Protein AF-A0A9P8QEJ2-F1 (afdb_monomer_lite)

Structure (mmCIF, N/CA/C/O backbone):
data_AF-A0A9P8QEJ2-F1
#
_entry.id   AF-A0A9P8QEJ2-F1
#
loop_
_atom_site.group_PDB
_atom_site.id
_atom_site.type_symbol
_atom_site.label_atom_id
_atom_site.label_alt_id
_atom_site.label_comp_id
_atom_site.label_asym_id
_atom_site.label_entity_id
_atom_site.label_seq_id
_atom_site.pdbx_PDB_ins_code
_atom_site.Cartn_x
_atom_site.Cartn_y
_atom_site.Cartn_z
_ato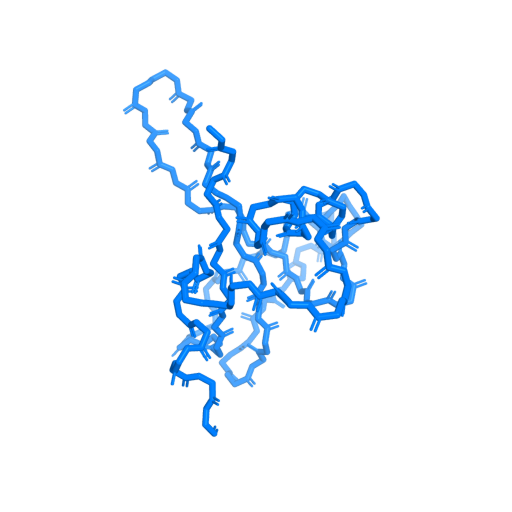m_site.occupancy
_atom_site.B_iso_or_equiv
_atom_site.auth_seq_id
_atom_site.auth_comp_id
_atom_site.auth_asym_id
_atom_site.auth_atom_id
_atom_site.pdbx_PDB_model_num
ATOM 1 N N . MET A 1 1 ? 4.418 12.602 -6.491 1.00 63.12 1 MET A N 1
ATOM 2 C CA . MET A 1 1 ? 3.856 11.325 -6.977 1.00 63.12 1 MET A CA 1
ATOM 3 C C . MET A 1 1 ? 3.171 10.682 -5.783 1.00 63.12 1 MET A C 1
ATOM 5 O O . MET A 1 1 ? 3.692 10.877 -4.691 1.00 63.12 1 MET A O 1
ATOM 9 N N . PRO A 1 2 ? 1.992 10.058 -5.913 1.00 79.81 2 PRO A N 1
ATOM 10 C CA . PRO A 1 2 ? 1.399 9.345 -4.784 1.00 79.81 2 PRO A CA 1
ATOM 11 C C . PRO A 1 2 ? 2.365 8.267 -4.282 1.00 79.81 2 PRO A C 1
ATOM 13 O O . PRO A 1 2 ? 2.953 7.551 -5.086 1.00 79.81 2 PRO A O 1
ATOM 16 N N . GLU A 1 3 ? 2.533 8.176 -2.966 1.00 94.62 3 GLU A N 1
ATOM 17 C CA . GLU A 1 3 ? 3.322 7.116 -2.341 1.00 94.62 3 GLU A CA 1
ATOM 18 C C . GLU A 1 3 ? 2.420 5.911 -2.083 1.00 94.62 3 GLU A C 1
ATOM 20 O O . GLU A 1 3 ? 1.299 6.043 -1.564 1.00 94.62 3 GLU A O 1
ATOM 25 N N . TYR A 1 4 ? 2.912 4.736 -2.464 1.00 97.31 4 TYR A N 1
ATOM 26 C CA . TYR A 1 4 ? 2.214 3.472 -2.304 1.00 97.31 4 TYR A CA 1
ATOM 27 C C . TYR A 1 4 ? 3.023 2.524 -1.434 1.00 97.31 4 TYR A C 1
ATOM 29 O O . TYR A 1 4 ? 4.244 2.456 -1.539 1.00 97.31 4 TYR A O 1
ATOM 37 N N . ARG A 1 5 ? 2.302 1.778 -0.597 1.00 97.44 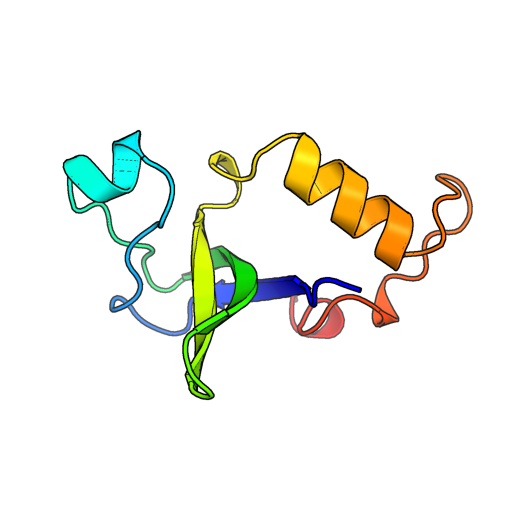5 ARG A N 1
ATOM 38 C CA . ARG A 1 5 ? 2.859 0.756 0.286 1.00 97.44 5 ARG A CA 1
ATOM 39 C C . ARG A 1 5 ? 2.087 -0.542 0.124 1.00 97.44 5 ARG A C 1
ATOM 41 O O . ARG A 1 5 ? 0.853 -0.514 0.055 1.00 97.44 5 ARG A O 1
ATOM 48 N N . VAL A 1 6 ? 2.776 -1.673 0.123 1.00 97.25 6 VAL A N 1
ATOM 49 C CA . VAL A 1 6 ? 2.160 -3.000 0.217 1.00 97.25 6 VAL A CA 1
ATOM 50 C C . VAL A 1 6 ? 2.787 -3.728 1.387 1.00 97.25 6 VAL A C 1
ATOM 52 O O . VAL A 1 6 ? 3.993 -3.701 1.558 1.00 97.25 6 VAL A O 1
ATOM 55 N N . GLU A 1 7 ? 1.967 -4.363 2.216 1.00 97.25 7 GLU A N 1
ATOM 56 C CA . GLU A 1 7 ? 2.474 -5.166 3.326 1.00 97.25 7 GLU A CA 1
ATOM 57 C C . GLU A 1 7 ? 1.470 -6.240 3.749 1.00 97.25 7 GLU A C 1
ATOM 59 O O . GLU A 1 7 ? 0.267 -6.159 3.463 1.00 97.25 7 GLU A O 1
ATOM 64 N N . ILE A 1 8 ? 1.960 -7.215 4.510 1.00 97.88 8 ILE A N 1
ATOM 65 C CA . ILE A 1 8 ? 1.117 -8.113 5.296 1.00 97.88 8 ILE A CA 1
ATOM 66 C C . ILE A 1 8 ? 0.686 -7.390 6.567 1.00 97.88 8 ILE A C 1
ATOM 68 O O . ILE A 1 8 ? 1.508 -6.874 7.323 1.00 97.88 8 ILE A O 1
ATOM 72 N N . SER A 1 9 ? -0.618 -7.349 6.839 1.00 97.19 9 SER A N 1
ATOM 73 C CA . SER A 1 9 ? -1.119 -6.586 7.972 1.00 97.19 9 SER A CA 1
ATOM 74 C C . SER A 1 9 ? -0.559 -7.128 9.298 1.00 97.19 9 SER A C 1
ATOM 76 O O . SER A 1 9 ? -0.737 -8.312 9.606 1.00 97.19 9 SER A O 1
ATOM 78 N N . PRO A 1 10 ? 0.054 -6.278 10.144 1.00 96.88 10 PRO A N 1
ATOM 79 C CA . PRO A 1 10 ? 0.657 -6.730 11.397 1.00 96.88 10 PRO A CA 1
ATOM 80 C C . PRO A 1 10 ? -0.369 -6.901 12.530 1.00 96.88 10 PRO A C 1
ATOM 82 O O . PRO A 1 10 ? -0.055 -7.465 13.578 1.00 96.88 10 PRO A O 1
ATOM 85 N N . ASN A 1 11 ? -1.597 -6.386 12.374 1.00 97.31 11 ASN A N 1
ATOM 86 C CA . ASN A 1 11 ? -2.628 -6.370 13.416 1.00 97.31 11 ASN A CA 1
ATOM 87 C C . ASN A 1 11 ? -4.051 -6.215 12.840 1.00 97.31 11 ASN A C 1
ATOM 89 O O . ASN A 1 11 ? -4.227 -5.987 11.655 1.00 97.31 11 ASN A O 1
ATOM 93 N N . ASN A 1 12 ? -5.070 -6.263 13.708 1.00 97.56 12 ASN A N 1
ATOM 94 C CA . ASN A 1 12 ? -6.494 -6.232 13.331 1.00 97.56 12 ASN A CA 1
ATOM 95 C C . ASN A 1 12 ? -7.143 -4.832 13.434 1.00 97.56 12 ASN A C 1
ATOM 97 O O . ASN A 1 12 ? -8.318 -4.717 13.787 1.00 97.56 12 ASN A O 1
ATOM 101 N N . ARG A 1 13 ? -6.385 -3.738 13.251 1.00 96.06 13 ARG A N 1
ATOM 102 C CA . ARG A 1 13 ? -6.895 -2.371 13.516 1.00 96.06 13 ARG A CA 1
ATOM 103 C C . ARG A 1 13 ? -7.367 -1.632 12.267 1.00 96.06 13 ARG A C 1
ATOM 105 O O . ARG A 1 13 ? -8.316 -0.841 12.348 1.00 96.06 13 ARG A O 1
ATOM 112 N N . ALA A 1 14 ? -6.712 -1.863 11.131 1.00 97.44 14 ALA A N 1
ATOM 113 C CA . ALA A 1 14 ? -6.988 -1.127 9.904 1.00 97.44 14 ALA A CA 1
ATOM 114 C C . ALA A 1 14 ? -8.380 -1.463 9.357 1.00 97.44 14 ALA A C 1
ATOM 116 O O . ALA A 1 14 ? -8.778 -2.621 9.297 1.00 97.44 14 ALA A O 1
ATOM 117 N N . GLY A 1 15 ? -9.132 -0.432 8.975 1.00 97.88 15 GLY A N 1
ATOM 118 C CA . GLY A 1 15 ? -10.366 -0.582 8.205 1.00 97.88 15 GLY A CA 1
ATOM 119 C C . GLY A 1 15 ? -10.105 -0.252 6.744 1.00 97.88 15 GLY A C 1
ATOM 120 O O . GLY A 1 15 ? -9.432 0.746 6.460 1.00 97.88 15 GLY A O 1
ATOM 121 N N . CYS A 1 16 ? -10.654 -1.059 5.840 1.00 98.25 16 CYS A N 1
ATOM 122 C CA . CYS A 1 16 ? -10.560 -0.802 4.409 1.00 98.25 16 CYS A CA 1
ATOM 123 C C . CYS A 1 16 ? -11.265 0.514 4.052 1.00 98.25 16 CYS A C 1
ATOM 125 O O . CYS A 1 16 ? -12.354 0.808 4.544 1.00 98.25 16 CYS A O 1
ATOM 127 N N . GLN A 1 17 ? -10.614 1.336 3.230 1.00 97.56 17 GLN A N 1
ATOM 128 C CA . GLN A 1 17 ? -11.117 2.642 2.800 1.00 97.56 17 GLN A CA 1
ATOM 129 C C . GLN A 1 17 ? -11.896 2.589 1.485 1.00 97.56 17 GLN A C 1
ATOM 131 O O . GLN A 1 17 ? -12.339 3.635 1.012 1.00 97.56 17 GLN A O 1
ATOM 136 N N . ASP A 1 18 ? -12.072 1.406 0.894 1.00 97.81 18 ASP A N 1
ATOM 137 C CA . ASP A 1 18 ? -13.045 1.237 -0.180 1.00 97.81 18 ASP A CA 1
ATOM 138 C C . ASP A 1 18 ? -14.464 1.550 0.306 1.00 97.81 18 ASP A C 1
ATOM 140 O O . ASP A 1 18 ? -14.812 1.274 1.451 1.00 97.81 18 ASP A O 1
ATOM 144 N N . THR A 1 19 ? -15.285 2.140 -0.560 1.00 97.31 19 THR A N 1
ATOM 145 C CA . THR A 1 19 ? -16.608 2.645 -0.181 1.00 97.31 19 THR A CA 1
ATOM 146 C C . THR A 1 19 ? -17.525 1.549 0.355 1.00 97.31 19 THR A C 1
ATOM 148 O O . THR A 1 19 ? -18.275 1.819 1.292 1.00 97.31 19 THR A O 1
ATOM 151 N N . VAL A 1 20 ? -17.481 0.338 -0.208 1.00 97.25 20 VAL A N 1
ATOM 152 C CA . VAL A 1 20 ? -18.338 -0.775 0.227 1.00 97.25 20 VAL A CA 1
ATOM 153 C C . VAL A 1 20 ? -17.846 -1.291 1.574 1.00 97.25 20 VAL A C 1
ATOM 155 O O . VAL A 1 20 ? -18.555 -1.187 2.572 1.00 97.25 20 VAL A O 1
ATOM 158 N N . CYS A 1 21 ? -16.580 -1.709 1.652 1.00 97.94 21 CYS A N 1
ATOM 159 C CA . CYS A 1 21 ? -16.004 -2.244 2.887 1.00 97.94 21 CYS A CA 1
ATOM 160 C C . CYS A 1 21 ? -16.028 -1.243 4.047 1.00 97.94 21 CYS A C 1
ATOM 162 O O . CYS A 1 21 ? -16.234 -1.629 5.196 1.00 97.94 21 CYS A O 1
ATOM 164 N N . LYS A 1 22 ? -15.833 0.049 3.765 1.00 97.75 22 LYS A N 1
ATOM 165 C CA . LYS A 1 22 ? -15.868 1.109 4.775 1.00 97.75 22 LYS A CA 1
ATOM 166 C C . LYS A 1 22 ? -17.261 1.291 5.365 1.00 97.75 22 LYS A C 1
ATOM 168 O O . LYS A 1 22 ? -17.362 1.512 6.569 1.00 97.75 22 LYS A O 1
ATOM 173 N N . LYS A 1 23 ? -18.312 1.216 4.539 1.00 98.00 23 LYS A N 1
ATOM 174 C CA . LYS A 1 23 ? -19.709 1.282 5.003 1.00 98.00 23 LYS A CA 1
ATOM 175 C C . LYS A 1 23 ? -20.050 0.089 5.888 1.00 98.00 23 LYS A C 1
ATOM 177 O O . LYS A 1 23 ? -20.667 0.275 6.930 1.00 98.00 23 LYS A O 1
ATOM 182 N N . ASP A 1 24 ? -19.558 -1.085 5.515 1.00 98.00 24 ASP A N 1
ATOM 183 C CA . ASP A 1 24 ? -19.789 -2.333 6.245 1.00 98.00 24 ASP A CA 1
ATOM 184 C C . ASP A 1 24 ? -18.836 -2.514 7.444 1.00 98.00 24 ASP A C 1
ATOM 186 O O . ASP A 1 24 ? -18.912 -3.499 8.175 1.00 98.00 24 ASP A O 1
ATOM 190 N N . GLY A 1 25 ? -17.918 -1.566 7.671 1.00 97.19 25 GLY A N 1
ATOM 191 C CA . GLY A 1 25 ? -16.965 -1.605 8.781 1.00 97.19 25 GLY A CA 1
ATOM 192 C C . GLY A 1 25 ? -15.937 -2.737 8.688 1.00 97.19 25 GLY A C 1
ATOM 193 O O . GLY A 1 25 ? -15.319 -3.080 9.700 1.00 97.19 25 GLY A O 1
ATOM 194 N N . VAL A 1 26 ? -15.731 -3.307 7.497 1.00 98.12 26 VAL A N 1
ATOM 195 C CA . VAL A 1 26 ? -14.859 -4.467 7.285 1.00 98.12 26 VAL A CA 1
ATOM 196 C C . VAL A 1 26 ? -13.411 -4.093 7.595 1.00 98.12 26 VAL A C 1
ATOM 198 O O . VAL A 1 26 ? -12.839 -3.131 7.062 1.00 98.12 26 VAL A O 1
ATOM 201 N N . LYS A 1 27 ? -12.813 -4.870 8.495 1.00 98.00 27 LYS A N 1
ATOM 202 C CA . LYS A 1 27 ? -11.416 -4.731 8.897 1.00 98.00 27 LYS A CA 1
ATOM 203 C C . LYS A 1 27 ? -10.500 -5.520 7.971 1.00 98.00 27 LYS A C 1
ATOM 205 O O . LYS A 1 27 ? -10.925 -6.456 7.305 1.00 98.00 27 LYS A O 1
ATOM 210 N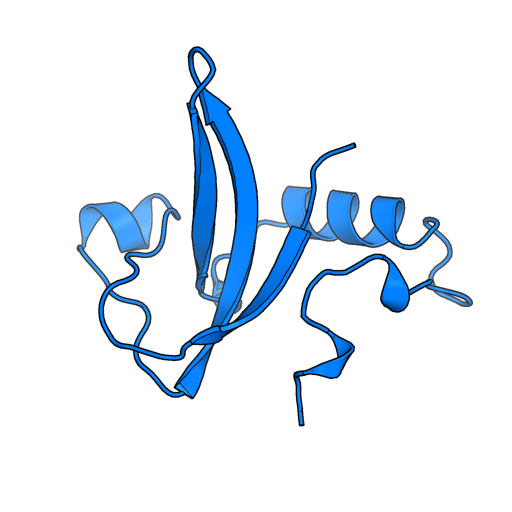 N . ILE A 1 28 ? -9.246 -5.096 7.947 1.00 98.50 28 ILE A N 1
ATOM 211 C CA . ILE A 1 28 ? -8.134 -5.852 7.387 1.00 98.50 28 ILE A CA 1
ATOM 212 C C . ILE A 1 28 ? -7.475 -6.544 8.581 1.00 98.50 28 ILE A C 1
ATOM 214 O O . ILE A 1 28 ? -7.036 -5.871 9.523 1.00 98.50 28 ILE A O 1
ATOM 218 N N . PHE A 1 29 ? -7.493 -7.868 8.584 1.00 98.12 29 PHE A N 1
ATOM 219 C CA . PHE A 1 29 ? -6.982 -8.690 9.673 1.00 98.12 29 PHE A CA 1
ATOM 220 C C . PHE A 1 29 ? -5.488 -8.970 9.525 1.00 98.12 29 PHE A C 1
ATOM 222 O O . PHE A 1 29 ? -4.910 -8.889 8.444 1.00 98.12 29 PHE A O 1
ATOM 229 N N . ARG A 1 30 ? -4.855 -9.325 10.644 1.00 97.88 30 ARG A N 1
ATOM 230 C CA . ARG A 1 30 ? -3.457 -9.742 10.701 1.00 97.88 30 ARG A CA 1
ATOM 231 C C . ARG A 1 30 ? -3.229 -10.909 9.743 1.00 97.88 30 ARG A C 1
ATOM 233 O O . ARG A 1 30 ? -3.969 -11.887 9.788 1.00 97.88 30 ARG A O 1
ATOM 240 N N . GLY A 1 31 ? -2.168 -10.824 8.949 1.00 97.06 31 GLY A N 1
ATOM 241 C CA . GLY A 1 31 ? -1.837 -11.836 7.947 1.00 97.06 31 GLY A CA 1
ATOM 242 C C . GLY A 1 31 ? -2.477 -11.597 6.577 1.00 97.06 31 GLY A C 1
ATOM 243 O O . GLY A 1 31 ? -2.072 -12.239 5.616 1.00 97.06 31 GLY A O 1
ATOM 244 N N . GLU A 1 32 ? -3.424 -10.664 6.446 1.00 97.50 32 GLU A N 1
ATOM 245 C CA . GLU A 1 32 ? -3.967 -10.280 5.140 1.00 97.50 32 GLU A CA 1
ATOM 246 C C . GLU A 1 32 ? -3.061 -9.259 4.447 1.00 97.50 32 GLU A C 1
ATOM 248 O O . GLU A 1 32 ? -2.571 -8.317 5.076 1.00 97.50 32 GLU A O 1
ATOM 253 N N . ILE A 1 33 ? -2.893 -9.400 3.132 1.00 97.31 33 ILE A N 1
ATOM 254 C CA . ILE A 1 33 ? -2.236 -8.385 2.308 1.00 97.31 33 ILE A CA 1
ATOM 255 C C . ILE A 1 33 ? -3.087 -7.108 2.242 1.00 97.31 33 ILE A C 1
ATOM 257 O O . ILE A 1 33 ? -4.305 -7.144 2.016 1.00 97.31 33 ILE A O 1
ATOM 261 N N . ARG A 1 34 ? -2.440 -5.953 2.413 1.00 97.88 34 ARG A N 1
ATOM 262 C CA . ARG A 1 34 ? -3.075 -4.638 2.293 1.00 97.88 34 ARG A CA 1
ATOM 263 C C . ARG A 1 34 ? -2.266 -3.680 1.441 1.00 97.88 34 ARG A C 1
ATOM 265 O O . ARG A 1 34 ? -1.042 -3.694 1.455 1.00 97.88 34 ARG A O 1
ATOM 272 N N . PHE A 1 35 ? -2.994 -2.813 0.749 1.00 98.31 35 PHE A N 1
ATOM 273 C CA . PHE A 1 35 ? -2.449 -1.751 -0.085 1.00 98.31 35 PHE A CA 1
ATOM 274 C C . PHE A 1 35 ? -2.715 -0.396 0.570 1.00 98.31 35 PHE A C 1
ATOM 276 O O . PHE A 1 35 ? -3.859 -0.078 0.919 1.00 98.31 35 PHE A O 1
ATOM 283 N N . GLY A 1 36 ? -1.664 0.388 0.763 1.00 97.88 36 GLY A N 1
ATOM 284 C CA . GLY A 1 36 ? -1.693 1.726 1.331 1.00 97.88 36 GLY A CA 1
ATOM 285 C C . GLY A 1 36 ? -1.465 2.783 0.259 1.00 97.88 36 GLY A C 1
ATOM 286 O O . GLY A 1 36 ? -0.585 2.651 -0.584 1.00 97.88 36 GLY A O 1
ATOM 287 N N . SER A 1 37 ? -2.244 3.861 0.308 1.00 97.06 37 SER A N 1
ATOM 288 C CA . SER A 1 37 ? -1.916 5.115 -0.381 1.00 97.06 37 SER A CA 1
ATOM 289 C C . SER A 1 37 ? -1.685 6.201 0.662 1.00 97.06 37 SER A C 1
ATOM 291 O O . SER A 1 37 ? -2.529 6.368 1.553 1.00 97.06 37 SER A O 1
ATOM 293 N N . TRP A 1 38 ? -0.565 6.919 0.578 1.00 96.19 38 TRP A N 1
ATOM 294 C CA . TRP A 1 38 ? -0.312 8.055 1.461 1.00 96.19 38 TRP A CA 1
ATOM 295 C C . TRP A 1 38 ? -1.234 9.206 1.076 1.00 96.19 38 TRP A C 1
ATOM 297 O O . TRP A 1 38 ? -1.378 9.546 -0.100 1.00 96.19 38 TRP A O 1
ATOM 307 N N . VAL A 1 39 ? -1.909 9.783 2.066 1.00 94.00 39 VAL A N 1
ATOM 308 C CA . VAL A 1 39 ? -2.785 10.937 1.865 1.00 94.00 39 VAL A CA 1
ATOM 309 C C . VAL A 1 39 ? -2.503 11.963 2.947 1.00 94.00 39 VAL A C 1
ATOM 311 O O . VAL A 1 39 ? -2.616 11.660 4.137 1.00 94.00 39 VAL A O 1
ATOM 314 N N . GLU A 1 40 ? -2.218 13.189 2.523 1.00 94.56 40 GLU A N 1
ATOM 315 C CA . GLU A 1 40 ? -2.063 14.345 3.402 1.00 94.56 40 GLU A CA 1
ATOM 316 C C . GLU A 1 40 ? -3.329 15.198 3.398 1.00 94.56 40 GLU A C 1
ATOM 318 O O . GLU A 1 40 ? -3.852 15.580 2.351 1.00 94.56 40 GLU A O 1
ATOM 323 N N . ILE A 1 41 ? -3.848 15.495 4.589 1.00 92.12 41 ILE A N 1
ATOM 324 C CA . ILE A 1 41 ? -4.999 16.380 4.777 1.00 92.12 41 ILE A CA 1
ATOM 325 C C . ILE A 1 41 ? -4.628 17.404 5.839 1.00 92.12 41 ILE A C 1
ATOM 327 O O . ILE A 1 41 ? -4.422 17.031 6.990 1.00 92.12 41 ILE A O 1
ATOM 331 N N . LYS A 1 42 ? -4.607 18.692 5.466 1.00 86.81 42 LYS A N 1
ATOM 332 C CA . LYS A 1 42 ? -4.299 19.808 6.380 1.00 86.81 42 LYS A CA 1
ATOM 333 C C . LYS A 1 42 ? -3.051 19.514 7.230 1.00 86.81 42 LYS A C 1
ATOM 335 O O . LYS A 1 42 ? -3.136 19.509 8.449 1.00 86.81 42 LYS A O 1
ATOM 340 N N . GLU A 1 43 ? -1.940 19.199 6.559 1.00 91.94 43 GLU A N 1
ATOM 341 C CA . GLU A 1 43 ? -0.625 18.902 7.165 1.00 91.94 43 GLU A CA 1
ATOM 342 C C . GLU A 1 43 ? -0.522 17.565 7.923 1.00 91.94 43 GLU A C 1
ATOM 344 O O . GLU A 1 43 ? 0.548 17.201 8.406 1.00 91.94 43 GLU A O 1
ATOM 349 N N . HIS A 1 44 ? -1.600 16.780 7.993 1.00 92.56 44 HIS A N 1
ATOM 350 C CA . HIS A 1 44 ? -1.573 15.445 8.585 1.00 92.56 44 HIS A CA 1
ATOM 351 C C . HIS A 1 44 ? -1.554 14.367 7.503 1.00 92.56 44 HIS A C 1
ATOM 353 O O . HIS A 1 44 ? -2.565 14.104 6.844 1.00 92.56 44 HIS A O 1
ATOM 359 N N . GLY A 1 45 ? -0.394 13.733 7.346 1.00 93.50 45 GLY A N 1
ATOM 360 C CA . GLY A 1 45 ? -0.202 12.567 6.494 1.00 93.50 45 GLY A CA 1
ATOM 361 C C . GLY A 1 45 ? -0.603 11.268 7.185 1.00 93.50 45 GLY A C 1
ATOM 362 O O . GLY A 1 45 ? -0.329 11.051 8.367 1.00 93.50 45 GLY A O 1
ATOM 363 N N . SER A 1 46 ? -1.309 10.405 6.460 1.00 94.88 46 SER A N 1
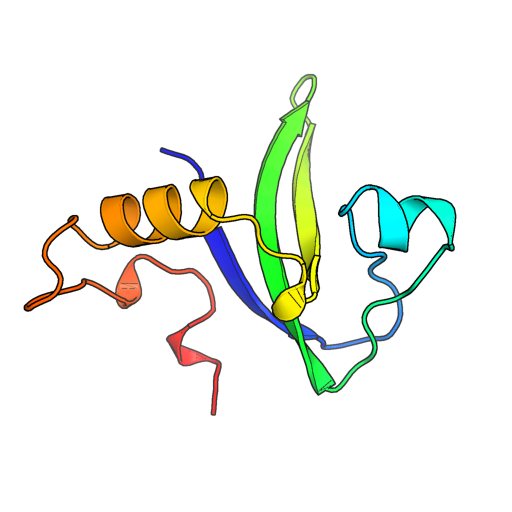ATOM 364 C CA . SER A 1 46 ? -1.657 9.070 6.942 1.00 94.88 46 SER A CA 1
ATOM 365 C C . SER A 1 46 ? -1.862 8.090 5.795 1.00 94.88 46 SER A C 1
ATOM 367 O O . SER A 1 46 ? -2.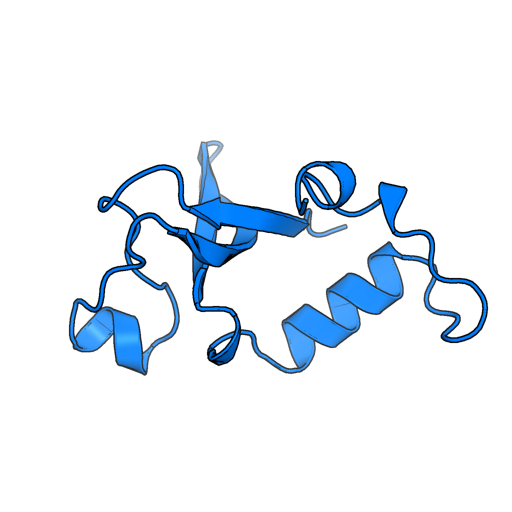355 8.446 4.723 1.00 94.88 46 SER A O 1
ATOM 369 N N . TRP A 1 47 ? -1.571 6.820 6.064 1.00 96.38 47 TRP A N 1
ATOM 370 C CA . TRP A 1 47 ? -1.889 5.731 5.151 1.00 96.38 47 TRP A CA 1
ATOM 371 C C . TRP A 1 47 ? -3.393 5.458 5.100 1.00 96.38 47 TRP A C 1
ATOM 373 O O . TRP A 1 47 ? -4.048 5.190 6.116 1.00 96.38 47 TRP A O 1
ATOM 383 N N . ARG A 1 48 ? -3.949 5.458 3.888 1.00 96.56 48 ARG A N 1
ATOM 384 C CA . ARG A 1 48 ? -5.295 4.957 3.601 1.00 96.56 48 ARG A CA 1
ATOM 385 C C . ARG A 1 48 ? -5.193 3.530 3.082 1.00 96.56 48 ARG A C 1
ATOM 387 O O . ARG A 1 48 ? -4.794 3.302 1.946 1.00 96.56 48 ARG A O 1
ATOM 394 N N . TRP A 1 49 ? -5.572 2.587 3.939 1.00 98.00 49 TRP A N 1
ATOM 395 C CA . TRP A 1 49 ? -5.481 1.156 3.666 1.00 98.00 49 TRP A CA 1
ATOM 396 C C . TRP A 1 49 ? -6.697 0.616 2.918 1.00 98.00 49 TRP A C 1
ATOM 398 O O . TRP A 1 49 ? -7.836 0.971 3.228 1.00 98.00 49 TRP A O 1
ATOM 408 N N . LYS A 1 50 ? -6.466 -0.309 1.992 1.00 98.31 50 LYS A N 1
ATOM 409 C CA . LYS A 1 50 ? -7.486 -1.141 1.354 1.00 98.31 50 LYS A CA 1
ATOM 410 C C . LYS A 1 50 ? -7.063 -2.607 1.380 1.00 98.31 50 LYS A C 1
ATOM 412 O O . LYS A 1 50 ? -5.868 -2.903 1.377 1.00 98.31 50 LYS A O 1
ATOM 417 N N . HIS A 1 51 ? -8.037 -3.517 1.378 1.00 98.38 51 HIS A N 1
ATOM 418 C CA . HIS A 1 51 ? -7.772 -4.907 1.000 1.00 98.38 51 HIS A CA 1
ATOM 419 C C . HIS A 1 51 ? -7.200 -4.938 -0.416 1.00 98.38 51 HIS A C 1
ATOM 421 O O . HIS A 1 51 ? -7.594 -4.118 -1.248 1.00 98.38 51 HIS A O 1
ATOM 427 N N . TRP A 1 52 ? -6.337 -5.909 -0.708 1.00 96.94 52 TRP A N 1
ATOM 428 C CA . TRP A 1 52 ? -5.787 -6.092 -2.054 1.00 96.94 52 TRP A CA 1
ATOM 429 C C . TRP A 1 52 ? -6.875 -6.181 -3.140 1.00 96.94 52 TRP A C 1
ATOM 431 O O . TRP A 1 52 ? -6.811 -5.480 -4.144 1.00 96.94 52 TRP A O 1
ATOM 441 N N . GLY A 1 53 ? -7.948 -6.940 -2.892 1.00 96.31 53 GLY A N 1
ATOM 442 C CA . GLY A 1 53 ? -9.081 -7.051 -3.823 1.00 96.31 53 GLY A CA 1
ATOM 443 C C . GLY A 1 53 ? -9.939 -5.784 -3.972 1.00 96.31 53 GLY A C 1
ATOM 444 O O . GLY A 1 53 ? -10.779 -5.721 -4.862 1.00 96.31 53 GLY A O 1
ATOM 445 N N . CYS A 1 54 ? -9.745 -4.773 -3.121 1.00 98.00 54 CYS A N 1
ATOM 446 C CA . CYS A 1 54 ? -10.486 -3.508 -3.156 1.00 98.00 54 CYS A CA 1
ATOM 447 C C . CYS A 1 54 ? -9.690 -2.360 -3.803 1.00 98.00 54 CYS A C 1
ATOM 449 O O . CYS A 1 54 ? -10.168 -1.218 -3.856 1.00 98.00 54 CYS A O 1
ATOM 451 N N . VAL A 1 55 ? -8.456 -2.619 -4.241 1.00 97.50 55 VAL A N 1
ATOM 452 C CA . VAL A 1 55 ? -7.622 -1.624 -4.922 1.00 97.50 55 VAL A CA 1
ATOM 453 C C . VAL A 1 55 ? -8.248 -1.293 -6.277 1.00 97.50 55 VAL A C 1
ATOM 455 O O . VAL A 1 55 ? -8.651 -2.182 -7.022 1.00 97.50 55 VAL A O 1
ATOM 458 N N . SER A 1 56 ? -8.383 -0.002 -6.592 1.00 96.06 56 SER A N 1
ATOM 459 C CA . SER A 1 56 ? -8.998 0.410 -7.858 1.00 96.06 56 SER A CA 1
ATOM 460 C C . SER A 1 56 ? -8.003 0.341 -9.016 1.00 96.06 56 SER A C 1
ATOM 462 O O . SER A 1 56 ? -6.801 0.509 -8.822 1.00 96.06 56 SER A O 1
ATOM 464 N N . GLY A 1 57 ? -8.511 0.203 -10.245 1.00 96.62 57 GLY A N 1
ATOM 465 C CA . GLY A 1 57 ? -7.668 0.232 -11.446 1.00 96.62 57 GLY A CA 1
ATOM 466 C C . GLY A 1 57 ? -6.818 1.503 -11.561 1.00 96.62 57 GLY A C 1
ATOM 467 O O . GLY A 1 57 ? -5.666 1.426 -11.961 1.00 96.62 57 GLY A O 1
ATOM 468 N N . ALA A 1 58 ? -7.332 2.656 -11.119 1.00 95.56 58 ALA A N 1
ATOM 469 C CA . ALA A 1 58 ? -6.564 3.903 -11.094 1.00 95.56 58 ALA A CA 1
ATOM 470 C C . ALA A 1 58 ? -5.385 3.866 -10.102 1.00 95.56 58 ALA A C 1
ATOM 472 O O . ALA A 1 58 ? -4.336 4.432 -10.382 1.00 95.56 58 ALA A O 1
ATOM 473 N N . GLN A 1 59 ? -5.539 3.195 -8.953 1.00 96.00 59 GLN A N 1
ATOM 474 C CA . GLN A 1 59 ? -4.437 3.014 -8.002 1.00 96.00 59 GLN A CA 1
ATOM 475 C C . GLN A 1 59 ? -3.381 2.051 -8.553 1.00 96.00 59 GLN A C 1
ATOM 477 O O . GLN A 1 59 ? -2.197 2.299 -8.367 1.00 96.00 59 GLN A O 1
ATOM 482 N N . ILE A 1 60 ? -3.797 0.994 -9.261 1.00 95.88 60 ILE A N 1
ATOM 483 C CA . ILE A 1 60 ? -2.866 0.079 -9.935 1.00 95.88 60 ILE A CA 1
ATOM 484 C C . ILE A 1 60 ? -2.119 0.788 -11.068 1.00 95.88 60 ILE A C 1
ATOM 486 O O . ILE A 1 60 ? -0.906 0.652 -11.154 1.00 95.88 60 ILE A O 1
ATOM 490 N N . ALA A 1 61 ? -2.806 1.585 -11.888 1.00 96.12 61 ALA A N 1
ATOM 491 C CA . ALA A 1 61 ? -2.159 2.371 -12.938 1.00 96.12 61 ALA A CA 1
ATOM 492 C C . ALA A 1 61 ? -1.120 3.341 -12.352 1.00 96.12 61 ALA A C 1
ATOM 494 O O . ALA A 1 61 ? 0.016 3.374 -12.811 1.00 96.12 61 ALA A O 1
ATOM 495 N N . GLY A 1 62 ? -1.471 4.053 -11.274 1.00 95.88 62 GLY A N 1
ATOM 496 C CA . GLY A 1 62 ? -0.525 4.918 -10.567 1.00 95.88 62 GLY A CA 1
ATOM 497 C C . GLY A 1 62 ? 0.664 4.156 -9.969 1.00 95.88 62 GLY A C 1
ATOM 498 O O . GLY A 1 62 ? 1.781 4.660 -10.001 1.00 95.88 62 GLY A O 1
ATOM 499 N N . LEU A 1 63 ? 0.452 2.941 -9.450 1.00 96.06 63 LEU A N 1
ATOM 500 C CA . LEU A 1 63 ? 1.532 2.073 -8.966 1.00 96.06 63 LEU A CA 1
ATOM 501 C C . LEU A 1 63 ? 2.472 1.664 -10.107 1.00 96.06 63 LEU A C 1
ATOM 503 O O . LEU A 1 63 ? 3.684 1.724 -9.955 1.00 96.06 63 LEU A O 1
ATOM 507 N N . GLN A 1 64 ? 1.923 1.280 -11.260 1.00 95.81 64 GLN A N 1
ATOM 508 C CA . GLN A 1 64 ? 2.714 0.926 -12.439 1.00 95.81 64 GLN A CA 1
ATOM 509 C C . GLN A 1 64 ? 3.532 2.115 -12.947 1.00 95.81 64 GLN A C 1
ATOM 511 O O . GLN A 1 64 ? 4.695 1.941 -13.298 1.00 95.81 64 GLN A O 1
ATOM 516 N N . GLU A 1 65 ? 2.948 3.316 -12.964 1.00 96.12 65 GLU A N 1
ATOM 517 C CA . GLU A 1 65 ? 3.657 4.558 -13.291 1.00 96.12 65 GLU A CA 1
ATOM 518 C C . GLU A 1 65 ? 4.770 4.867 -12.281 1.00 96.12 65 GLU A C 1
ATOM 520 O O . GLU A 1 65 ? 5.872 5.223 -12.695 1.00 96.12 65 GLU A O 1
ATOM 525 N N . LEU A 1 66 ? 4.514 4.684 -10.977 1.00 95.62 66 LEU A N 1
ATOM 526 C CA . LEU A 1 66 ? 5.525 4.825 -9.921 1.00 95.62 66 LEU A CA 1
ATOM 527 C C . LEU A 1 66 ? 6.709 3.875 -10.153 1.00 95.62 66 LEU A C 1
ATOM 529 O O . LEU A 1 66 ? 7.854 4.281 -9.994 1.00 95.62 66 LEU 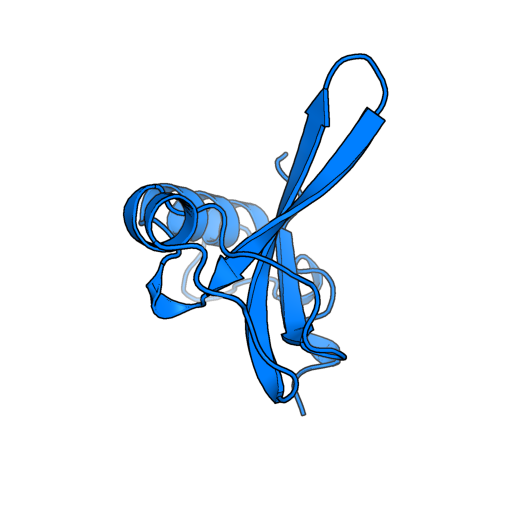A O 1
ATOM 533 N N . CYS A 1 67 ? 6.434 2.653 -10.609 1.00 96.25 67 CYS A N 1
ATOM 534 C CA . CYS A 1 67 ? 7.440 1.654 -10.967 1.00 96.25 67 CYS A CA 1
ATOM 535 C C . CYS A 1 67 ? 8.068 1.866 -12.360 1.00 96.25 67 CYS A C 1
ATOM 537 O O . CYS A 1 67 ? 8.660 0.941 -12.910 1.00 96.25 67 CYS A O 1
ATOM 539 N N . GLY A 1 68 ? 7.923 3.044 -12.973 1.00 95.25 68 GLY A N 1
ATOM 540 C CA . GLY A 1 68 ? 8.559 3.394 -14.250 1.00 95.25 68 GLY A CA 1
ATOM 541 C C . GLY A 1 68 ? 7.697 3.182 -15.500 1.00 95.25 68 GLY A C 1
ATOM 542 O O . GLY A 1 68 ? 8.118 3.552 -16.594 1.00 95.25 68 GLY A O 1
ATOM 543 N N . GLY A 1 69 ? 6.486 2.632 -15.373 1.00 94.56 69 GLY A N 1
ATOM 544 C CA . GLY A 1 69 ? 5.494 2.548 -16.455 1.00 94.56 69 GLY A CA 1
ATOM 545 C C . GLY A 1 69 ? 5.781 1.519 -17.557 1.00 94.56 69 GLY A C 1
ATOM 546 O O . GLY A 1 69 ? 4.934 1.324 -18.429 1.00 94.56 69 GLY A O 1
ATOM 547 N N . ASP A 1 70 ? 6.923 0.831 -17.515 1.00 94.12 70 ASP A N 1
ATOM 548 C CA . ASP A 1 70 ? 7.292 -0.227 -18.457 1.00 94.12 70 ASP A CA 1
ATOM 549 C C . ASP A 1 70 ? 7.016 -1.612 -17.862 1.00 94.12 70 ASP A C 1
ATOM 551 O O . ASP A 1 70 ? 7.701 -2.066 -16.947 1.00 94.12 70 ASP A O 1
ATOM 555 N N . ALA A 1 71 ? 6.035 -2.318 -18.427 1.00 90.06 71 ALA A N 1
ATOM 556 C CA . ALA A 1 71 ? 5.652 -3.656 -17.984 1.00 90.06 71 ALA A CA 1
ATOM 557 C C . ALA A 1 71 ? 6.772 -4.706 -18.092 1.00 90.06 71 ALA A C 1
ATOM 559 O O . ALA A 1 71 ? 6.686 -5.745 -17.438 1.00 90.06 71 ALA A O 1
ATOM 560 N N . GLY A 1 72 ? 7.802 -4.464 -18.908 1.00 93.88 72 GLY A N 1
ATOM 561 C CA . GLY A 1 72 ? 8.966 -5.342 -19.018 1.00 93.88 72 GLY A CA 1
ATOM 562 C C . GLY A 1 72 ? 10.066 -5.065 -17.992 1.00 93.88 72 GLY A C 1
ATOM 563 O O . GLY A 1 72 ? 10.981 -5.879 -17.878 1.00 93.88 72 GLY A O 1
ATOM 564 N N . ASN A 1 73 ? 10.006 -3.940 -17.274 1.00 94.81 73 ASN A N 1
ATOM 565 C CA . ASN A 1 73 ? 11.105 -3.458 -16.439 1.00 94.81 73 ASN A CA 1
ATOM 566 C C . ASN A 1 73 ? 10.609 -2.589 -15.270 1.00 94.81 73 ASN A C 1
ATOM 568 O O . ASN A 1 73 ? 11.087 -1.472 -15.070 1.00 94.81 73 ASN A O 1
ATOM 572 N N . TYR A 1 74 ? 9.621 -3.084 -14.523 1.00 95.38 74 TYR A N 1
ATOM 573 C CA . TYR A 1 74 ? 9.132 -2.375 -13.346 1.00 95.38 74 TYR A CA 1
ATOM 574 C C . TYR A 1 74 ? 10.191 -2.308 -12.244 1.00 95.38 74 TYR A C 1
ATOM 576 O O . TYR A 1 74 ? 10.773 -3.323 -11.862 1.00 95.38 74 TYR A O 1
ATOM 584 N N . ASP A 1 75 ? 10.373 -1.109 -11.697 1.00 95.38 75 ASP A N 1
ATOM 585 C CA . ASP A 1 75 ? 11.145 -0.874 -10.483 1.00 95.38 75 ASP A CA 1
ATOM 586 C C . ASP A 1 75 ? 10.257 -1.100 -9.251 1.00 95.38 75 ASP A C 1
ATOM 588 O O . ASP A 1 75 ? 9.504 -0.218 -8.828 1.00 95.38 75 ASP A O 1
ATOM 592 N N . TYR A 1 76 ? 10.290 -2.317 -8.707 1.00 93.75 76 TYR A N 1
ATOM 593 C CA . TYR A 1 76 ? 9.500 -2.666 -7.525 1.00 93.75 76 TYR A CA 1
ATOM 594 C C . TYR A 1 76 ? 10.069 -2.098 -6.219 1.00 93.75 76 TYR A C 1
ATOM 596 O O . TYR A 1 76 ? 9.317 -2.008 -5.249 1.00 93.75 76 TYR A O 1
ATOM 604 N N . ASP A 1 77 ? 11.328 -1.644 -6.198 1.00 94.25 77 ASP A N 1
ATOM 605 C CA . ASP A 1 77 ? 11.930 -0.995 -5.022 1.00 94.25 77 ASP A CA 1
ATOM 606 C C . ASP A 1 77 ? 11.273 0.372 -4.744 1.00 94.25 77 ASP A C 1
ATOM 608 O O . ASP A 1 77 ? 11.347 0.902 -3.636 1.00 94.25 77 ASP A O 1
ATOM 612 N N . ALA A 1 78 ? 10.566 0.932 -5.732 1.00 94.81 78 ALA A N 1
ATOM 613 C CA . ALA A 1 78 ? 9.749 2.130 -5.572 1.00 94.81 78 ALA A CA 1
ATOM 614 C C . ALA A 1 78 ? 8.492 1.911 -4.701 1.00 94.81 78 ALA A C 1
ATOM 616 O O . ALA A 1 78 ? 7.847 2.882 -4.297 1.00 94.81 78 ALA A O 1
ATOM 617 N N . ILE A 1 79 ? 8.110 0.658 -4.427 1.00 95.94 79 ILE A N 1
ATOM 618 C CA . ILE A 1 79 ? 6.945 0.310 -3.608 1.00 95.94 79 ILE A CA 1
ATOM 619 C C . ILE A 1 79 ? 7.402 0.063 -2.166 1.00 95.94 79 ILE A C 1
ATOM 621 O O . ILE A 1 79 ? 8.085 -0.918 -1.882 1.00 95.94 79 ILE A O 1
ATOM 625 N N . ASP A 1 80 ? 6.949 0.898 -1.230 1.00 96.75 80 ASP A N 1
ATOM 626 C CA . ASP A 1 80 ? 7.262 0.723 0.192 1.00 96.75 80 ASP A CA 1
ATOM 627 C C . ASP A 1 80 ? 6.722 -0.630 0.711 1.00 96.75 80 ASP A C 1
ATOM 629 O O . ASP A 1 80 ? 5.558 -0.979 0.481 1.00 96.75 80 ASP A O 1
ATOM 633 N N . GLY A 1 81 ? 7.568 -1.398 1.401 1.00 95.69 81 GLY A N 1
ATOM 634 C CA . GLY A 1 81 ? 7.245 -2.698 2.000 1.00 95.69 81 GLY A CA 1
ATOM 635 C C . GLY A 1 81 ? 7.171 -3.888 1.035 1.00 95.69 81 GLY A C 1
ATOM 636 O O . GLY A 1 81 ? 6.826 -4.989 1.465 1.00 95.69 81 GLY A O 1
ATOM 637 N N . TYR A 1 82 ? 7.478 -3.713 -0.256 1.00 94.94 82 TYR A N 1
ATOM 638 C CA . TYR A 1 82 ? 7.417 -4.813 -1.227 1.00 94.94 82 TYR A CA 1
ATOM 639 C C . TYR A 1 82 ? 8.450 -5.915 -0.951 1.00 94.94 82 TYR A C 1
ATOM 641 O O . TYR A 1 82 ? 8.134 -7.098 -1.066 1.00 94.94 82 TYR A O 1
ATOM 649 N N . ASP A 1 83 ? 9.653 -5.542 -0.525 1.00 94.00 83 ASP A N 1
ATOM 650 C CA . ASP A 1 83 ? 10.730 -6.446 -0.109 1.00 94.00 83 ASP A CA 1
ATOM 651 C C . ASP A 1 83 ? 10.418 -7.212 1.193 1.00 94.00 83 ASP A C 1
ATOM 653 O O . ASP A 1 83 ? 10.988 -8.274 1.444 1.00 94.00 83 ASP A O 1
ATOM 657 N N . GLU A 1 84 ? 9.472 -6.719 2.000 1.00 93.44 84 GLU A N 1
ATOM 658 C CA . GLU A 1 84 ? 9.003 -7.371 3.230 1.00 93.44 84 GLU A CA 1
ATOM 659 C C . GLU A 1 84 ? 7.985 -8.506 2.963 1.00 93.44 84 GLU A C 1
ATOM 661 O O . GLU A 1 84 ? 7.653 -9.274 3.875 1.00 93.44 84 GLU A O 1
ATOM 666 N N . LEU A 1 85 ? 7.475 -8.637 1.729 1.00 90.00 85 LEU A N 1
ATOM 667 C CA . LEU A 1 85 ? 6.540 -9.692 1.321 1.00 90.00 85 LEU A CA 1
ATOM 668 C C . LEU A 1 85 ? 7.297 -11.013 1.098 1.00 90.00 85 LEU A C 1
ATOM 670 O O . LEU A 1 85 ? 7.718 -11.326 -0.015 1.00 90.00 85 LEU A O 1
ATOM 674 N N . THR A 1 86 ? 7.467 -11.788 2.171 1.00 73.06 86 THR A N 1
ATOM 675 C CA . THR A 1 86 ? 8.154 -13.097 2.172 1.00 73.06 86 THR A CA 1
ATOM 676 C C . THR A 1 86 ? 7.225 -14.263 2.482 1.00 73.06 86 THR A C 1
ATOM 678 O O . THR A 1 86 ? 6.215 -14.059 3.199 1.00 73.06 86 THR A O 1
#

InterPro domains:
  IPR001510 Zinc finger, PARP-type [PF00645] (7-85)
  IPR001510 Zinc finger, PARP-type [SM01336] (7-86)
  IPR036957 Zinc finger, PARP-type superfamily [G3DSA:3.30.1740.10] (2-86)

Organism: NCBI:txid654480

pLDDT: mean 95.24, std 5.04, range [63.12, 98.5]

Radius of gyration: 13.19 Å; chains: 1; bounding box: 32×33×32 Å

Secondary structure (DSSP, 8-state):
---EEEEE-SSS-PBP-SHHHHHTTPBPPTT-EEEEEEEEETTEEEEEEEEGGG--HHHHHHHHHHTTS-TTS--GGGSBTSTT--

Sequence (86 aa):
MPEYRVEISPNNRAGCQDTVCKKDGVKIFRGEIRFGSWVEIKEHGSWRWKHWGCVSGAQIAGLQELCGGDAGNYDYDAIDGYDELT

Foldseek 3Di:
DKAKAKAQDQAFPAFAPQPVSVVVRNTRGGRFIWMWTWDDDPNDIDTHIHGPVRDDPVNVCVQCVLQVVDPVRGNCVSHHCPVVPD